Protein AF-A0A2H6N7Y3-F1 (afdb_monomer)

Radius of gyration: 21.24 Å; Cα contacts (8 Å, |Δi|>4): 109; chains: 1; bounding box: 48×38×57 Å

Mean predicted aligned error: 13.76 Å

Organism: NCBI:txid3147026

Structure (mmCIF, N/CA/C/O backbone):
data_AF-A0A2H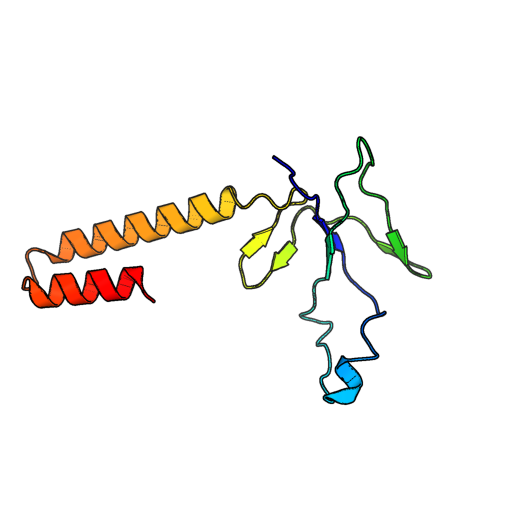6N7Y3-F1
#
_entry.id   AF-A0A2H6N7Y3-F1
#
loop_
_atom_site.group_PDB
_atom_site.id
_atom_site.type_symbol
_atom_site.label_atom_id
_atom_site.label_alt_id
_atom_site.label_comp_id
_atom_site.label_asym_id
_atom_site.label_entity_id
_atom_site.label_seq_id
_atom_site.pdbx_PDB_ins_code
_atom_site.Cartn_x
_atom_site.Cartn_y
_atom_site.Cartn_z
_atom_site.occupancy
_atom_site.B_iso_or_equiv
_atom_site.auth_seq_id
_atom_site.auth_comp_id
_atom_site.auth_asym_id
_atom_site.auth_atom_id
_atom_site.pdbx_PDB_model_num
ATOM 1 N N . MET A 1 1 ? 23.112 7.625 0.504 1.00 33.38 1 MET A N 1
ATOM 2 C CA . MET A 1 1 ? 21.807 7.082 0.074 1.00 33.38 1 MET A CA 1
ATOM 3 C C . MET A 1 1 ? 22.002 6.515 -1.317 1.00 33.38 1 MET A C 1
ATOM 5 O O . MET A 1 1 ? 22.469 7.253 -2.170 1.00 33.38 1 MET A O 1
ATOM 9 N N . LEU A 1 2 ? 21.759 5.219 -1.516 1.00 35.00 2 LEU A N 1
ATOM 10 C CA . LEU A 1 2 ? 21.987 4.530 -2.790 1.00 35.00 2 LEU A CA 1
ATOM 11 C C . LEU A 1 2 ? 20.628 4.108 -3.351 1.00 35.00 2 LEU A C 1
ATOM 13 O O . LEU A 1 2 ? 20.063 3.115 -2.901 1.00 35.00 2 LEU A O 1
ATOM 17 N N . GLY A 1 3 ? 20.087 4.894 -4.282 1.00 37.09 3 GLY A N 1
ATOM 18 C CA . GLY A 1 3 ? 18.910 4.501 -5.056 1.00 37.09 3 GLY A CA 1
ATOM 19 C C . GLY A 1 3 ? 19.334 3.546 -6.168 1.00 37.09 3 GLY A C 1
ATOM 20 O O . GLY A 1 3 ? 20.164 3.912 -6.998 1.00 37.09 3 GLY A O 1
ATOM 21 N N . GLY A 1 4 ? 18.809 2.322 -6.166 1.00 42.50 4 GLY A N 1
ATOM 22 C CA . GLY A 1 4 ? 18.980 1.389 -7.279 1.00 42.50 4 GLY A CA 1
ATOM 23 C C . GLY A 1 4 ? 17.969 1.699 -8.379 1.00 42.50 4 GLY A C 1
ATOM 24 O O . GLY A 1 4 ? 16.792 1.865 -8.081 1.00 42.50 4 GLY A O 1
ATOM 25 N N . GLN A 1 5 ? 18.415 1.766 -9.633 1.00 42.47 5 GLN A N 1
ATOM 26 C CA . GLN A 1 5 ? 17.514 1.936 -10.776 1.00 42.47 5 GLN A CA 1
ATOM 27 C C . GLN A 1 5 ? 17.046 0.560 -11.271 1.00 42.47 5 GLN A C 1
ATOM 29 O O . GLN A 1 5 ? 17.841 -0.375 -11.401 1.00 42.47 5 GLN A O 1
ATOM 34 N N . GLY A 1 6 ? 15.746 0.423 -11.521 1.00 42.28 6 GLY A N 1
ATOM 35 C CA . GLY A 1 6 ? 15.114 -0.822 -11.943 1.00 42.28 6 GLY A CA 1
ATOM 36 C C . GLY A 1 6 ? 14.301 -0.616 -13.208 1.00 42.28 6 GLY A C 1
ATOM 37 O O . GLY A 1 6 ? 13.286 0.065 -13.179 1.00 42.28 6 GLY A O 1
ATOM 38 N N . VAL A 1 7 ? 14.727 -1.228 -14.309 1.00 49.12 7 VAL A N 1
ATOM 39 C CA . VAL A 1 7 ? 14.063 -1.115 -15.611 1.00 49.12 7 VAL A CA 1
ATOM 40 C C . VAL A 1 7 ? 13.032 -2.244 -15.761 1.00 49.12 7 VAL A C 1
ATOM 42 O O . VAL A 1 7 ? 13.410 -3.417 -15.668 1.00 49.12 7 VAL A O 1
ATOM 45 N N . PRO A 1 8 ? 11.742 -1.954 -15.997 1.00 40.66 8 PRO A N 1
ATOM 46 C CA . PRO A 1 8 ? 10.743 -2.963 -16.326 1.00 40.66 8 PRO A CA 1
ATOM 47 C C . PRO A 1 8 ? 10.753 -3.296 -17.823 1.00 40.66 8 PRO A C 1
ATOM 49 O O . PRO A 1 8 ? 10.672 -2.396 -18.658 1.00 40.66 8 PRO A O 1
ATOM 52 N N . CYS A 1 9 ? 10.784 -4.590 -18.153 1.00 44.59 9 CYS A N 1
ATOM 53 C CA . CYS A 1 9 ? 10.751 -5.119 -19.524 1.00 44.59 9 CYS A CA 1
ATOM 54 C C . CYS A 1 9 ? 9.855 -6.378 -19.599 1.00 44.59 9 CYS A C 1
ATOM 56 O O . CYS A 1 9 ? 9.568 -7.006 -18.578 1.00 44.59 9 CYS A O 1
ATOM 58 N N . GLN A 1 10 ? 9.438 -6.809 -20.797 1.00 37.44 10 GLN A N 1
ATOM 59 C CA . GLN A 1 10 ? 8.669 -8.055 -20.978 1.00 37.44 10 GLN A CA 1
ATOM 60 C C . GLN A 1 10 ? 9.368 -9.073 -21.898 1.00 37.44 10 GLN A C 1
ATOM 62 O O . GLN A 1 10 ? 9.723 -8.734 -23.018 1.00 37.44 10 GLN A O 1
ATOM 67 N N . ALA A 1 11 ? 9.443 -10.332 -21.423 1.00 46.81 11 ALA A N 1
ATOM 68 C CA . ALA A 1 11 ? 9.900 -11.563 -22.102 1.00 46.81 11 ALA A CA 1
ATOM 69 C C . ALA A 1 11 ? 11.389 -11.616 -22.539 1.00 46.81 11 ALA A C 1
ATOM 71 O O . ALA A 1 11 ? 11.925 -10.627 -23.005 1.00 46.81 11 ALA A O 1
ATOM 72 N N . SER A 1 12 ? 12.135 -12.735 -22.528 1.00 50.94 12 SER A N 1
ATOM 73 C CA . SER A 1 12 ? 12.113 -14.067 -21.861 1.00 50.94 12 SER A CA 1
ATOM 74 C C . SER A 1 12 ? 13.402 -14.821 -22.329 1.00 50.94 12 SER A C 1
ATOM 76 O O . SER A 1 12 ? 13.845 -14.488 -23.426 1.00 50.94 12 SER A O 1
ATOM 78 N N . PRO A 1 13 ? 14.005 -15.856 -21.667 1.00 48.69 13 PRO A N 1
ATOM 79 C CA . PRO A 1 13 ? 13.360 -16.795 -20.743 1.00 48.69 13 PRO A CA 1
ATOM 80 C C . PRO A 1 13 ? 14.255 -17.468 -19.649 1.00 48.69 13 PRO A C 1
ATOM 82 O O . PRO A 1 13 ? 13.933 -18.583 -19.241 1.00 48.69 13 PRO A O 1
ATOM 85 N N . CYS A 1 14 ? 15.391 -16.901 -19.209 1.00 44.84 14 CYS A N 1
ATOM 86 C CA . CYS A 1 14 ? 16.490 -17.613 -18.496 1.00 44.84 14 CYS A CA 1
ATOM 87 C C . CYS A 1 14 ? 16.184 -18.254 -17.112 1.00 44.84 14 CYS A C 1
ATOM 89 O O . CYS A 1 14 ? 17.093 -18.754 -16.459 1.00 44.84 14 CYS A O 1
ATOM 91 N N . LEU A 1 15 ? 14.929 -18.284 -16.652 1.00 47.62 15 LEU A N 1
ATOM 92 C CA . LEU A 1 15 ? 14.513 -18.783 -15.328 1.00 47.62 15 LEU A CA 1
ATOM 93 C C . LEU A 1 15 ? 13.989 -20.239 -15.323 1.00 47.62 15 LEU A C 1
ATOM 95 O O . LEU A 1 15 ? 13.124 -20.610 -14.520 1.00 47.62 15 LEU A O 1
ATOM 99 N N . ARG A 1 16 ? 14.470 -21.082 -16.244 1.00 50.62 16 ARG A N 1
ATOM 100 C CA . ARG A 1 16 ? 13.929 -22.444 -16.425 1.00 50.62 16 ARG A CA 1
ATOM 101 C C . ARG A 1 16 ? 14.390 -23.436 -15.349 1.00 50.62 16 ARG A C 1
ATOM 103 O O . ARG A 1 16 ? 13.607 -24.300 -14.966 1.00 50.62 16 ARG A O 1
ATOM 110 N N . ASP A 1 17 ? 15.605 -23.300 -14.825 1.00 51.78 17 ASP A N 1
ATOM 111 C CA . ASP A 1 17 ? 16.249 -24.409 -14.102 1.00 51.78 17 ASP A CA 1
ATOM 112 C C . ASP A 1 17 ? 15.645 -24.712 -12.722 1.00 51.78 17 ASP A C 1
ATOM 114 O O . ASP A 1 17 ? 15.508 -25.878 -12.361 1.00 51.78 17 ASP A O 1
ATOM 118 N N . THR A 1 18 ? 15.205 -23.708 -11.956 1.00 52.94 18 THR A N 1
ATOM 119 C CA . THR A 1 18 ? 14.605 -23.930 -10.622 1.00 52.94 18 THR A CA 1
ATOM 120 C C . THR A 1 18 ? 13.094 -24.175 -10.666 1.00 52.94 18 THR A C 1
ATOM 122 O O . THR A 1 18 ? 12.557 -24.910 -9.837 1.00 52.94 18 THR A O 1
ATOM 125 N N . SER A 1 19 ? 12.391 -23.599 -11.646 1.00 58.12 19 SER A N 1
ATOM 126 C CA . SER A 1 19 ? 10.937 -23.748 -11.802 1.00 58.12 19 SER A CA 1
ATOM 127 C C . SER A 1 19 ? 10.540 -25.159 -12.256 1.00 58.12 19 SER A C 1
ATOM 129 O O . SER A 1 19 ? 9.542 -25.706 -11.775 1.00 58.12 19 SER A O 1
ATOM 131 N N . LEU A 1 20 ? 11.368 -25.792 -13.098 1.00 55.62 20 LEU A N 1
ATOM 132 C CA . LEU A 1 20 ? 11.175 -27.169 -13.563 1.00 55.62 20 LEU A CA 1
ATOM 133 C C . LEU A 1 20 ? 11.267 -28.210 -12.436 1.00 55.62 20 LEU A C 1
ATOM 135 O O . LEU A 1 20 ? 10.466 -29.146 -12.426 1.00 55.62 20 LEU A O 1
ATOM 139 N N . VAL A 1 21 ? 12.170 -28.029 -11.462 1.00 59.16 21 VAL A N 1
ATOM 140 C CA . VAL A 1 21 ? 12.334 -28.949 -10.313 1.00 59.16 21 VAL A CA 1
ATOM 141 C C . VAL A 1 21 ? 11.044 -29.049 -9.491 1.00 59.16 21 VAL A C 1
ATOM 143 O O . VAL A 1 21 ? 10.632 -30.142 -9.112 1.00 59.16 21 VAL A O 1
ATOM 146 N N . ASN A 1 22 ? 10.350 -27.924 -9.304 1.00 71.31 22 ASN A N 1
ATOM 147 C CA . ASN A 1 22 ? 9.082 -27.852 -8.571 1.00 71.31 22 ASN A CA 1
ATOM 148 C C . ASN A 1 22 ? 7.837 -28.054 -9.463 1.00 71.31 22 ASN A C 1
ATOM 150 O O . ASN A 1 22 ? 6.714 -27.880 -8.996 1.00 71.31 22 ASN A O 1
ATOM 154 N N . ARG A 1 23 ? 8.016 -28.392 -10.752 1.00 70.50 23 ARG A N 1
ATOM 155 C CA . ARG A 1 23 ? 6.959 -28.477 -11.786 1.00 70.50 23 ARG A CA 1
ATOM 156 C C . ARG A 1 23 ? 6.062 -27.231 -11.896 1.00 70.50 23 ARG A C 1
ATOM 158 O O . ARG A 1 23 ? 4.930 -27.318 -12.375 1.00 70.50 23 ARG A O 1
ATOM 165 N N . LEU A 1 24 ? 6.562 -26.063 -11.495 1.00 68.06 24 LEU A N 1
ATOM 166 C CA . LEU A 1 24 ? 5.827 -24.805 -11.588 1.00 68.06 24 LEU A CA 1
ATOM 167 C C . LEU A 1 24 ? 5.973 -24.220 -12.995 1.00 68.06 24 LEU A C 1
ATOM 169 O O . LEU A 1 24 ? 7.076 -24.097 -13.525 1.00 68.06 24 LEU A O 1
ATOM 173 N N . ARG A 1 25 ? 4.851 -23.824 -13.602 1.00 68.81 25 ARG A N 1
ATOM 174 C CA . ARG A 1 25 ? 4.838 -23.085 -14.870 1.00 68.81 25 ARG A CA 1
ATOM 175 C C . ARG A 1 25 ? 4.663 -21.599 -14.591 1.00 68.81 25 ARG A C 1
ATOM 177 O O . ARG A 1 25 ? 3.684 -21.209 -13.961 1.00 68.81 25 ARG A O 1
ATOM 184 N N . LEU A 1 26 ? 5.566 -20.778 -15.123 1.00 65.94 26 LEU A N 1
ATOM 185 C CA . LEU A 1 26 ? 5.330 -19.341 -15.242 1.00 65.94 26 LEU A CA 1
ATOM 186 C C . LEU A 1 26 ? 4.116 -19.110 -16.154 1.00 65.94 26 LEU A C 1
ATOM 188 O O . LEU A 1 26 ? 3.980 -19.764 -17.191 1.00 65.94 26 LEU A O 1
ATOM 192 N N . ASN A 1 27 ? 3.239 -18.191 -15.758 1.00 75.56 27 ASN A N 1
ATOM 193 C CA . ASN A 1 27 ? 2.131 -17.724 -16.583 1.00 75.56 27 ASN A CA 1
ATOM 194 C C . ASN A 1 27 ? 2.633 -16.480 -17.351 1.00 75.56 27 ASN A C 1
ATOM 196 O O . ASN A 1 27 ? 2.830 -15.441 -16.718 1.00 75.56 27 ASN A O 1
ATOM 200 N N . PRO A 1 28 ? 2.925 -16.571 -18.664 1.00 65.38 28 PRO A N 1
ATOM 201 C CA . PRO A 1 28 ? 3.532 -15.464 -19.408 1.00 65.38 28 PRO A CA 1
ATOM 202 C C . PRO A 1 28 ? 2.597 -14.250 -19.495 1.00 65.38 28 PRO A C 1
ATOM 204 O O . PRO A 1 28 ? 3.059 -13.122 -19.393 1.00 65.38 28 PRO A O 1
ATOM 207 N N . ASP A 1 29 ? 1.290 -14.494 -19.570 1.00 66.94 29 ASP A N 1
ATOM 208 C CA . ASP A 1 29 ? 0.197 -13.519 -19.541 1.00 66.94 29 ASP A CA 1
ATOM 209 C C . ASP A 1 29 ? 0.070 -12.727 -18.214 1.00 66.94 29 ASP A C 1
ATOM 211 O O . ASP A 1 29 ? -0.690 -11.761 -18.146 1.00 66.94 29 ASP A O 1
ATOM 215 N N . LYS A 1 30 ? 0.828 -13.087 -17.165 1.00 64.31 30 LYS A N 1
ATOM 216 C CA . LYS A 1 30 ? 0.853 -12.423 -15.844 1.00 64.31 30 LYS A CA 1
ATOM 217 C C . LYS A 1 30 ? 2.264 -12.167 -15.296 1.00 64.31 30 LYS A C 1
ATOM 219 O O . LYS A 1 30 ? 2.384 -11.708 -14.162 1.00 64.31 30 LYS A O 1
ATOM 224 N N . THR A 1 31 ? 3.325 -12.493 -16.040 1.00 62.81 31 THR A N 1
ATOM 225 C CA . THR A 1 31 ? 4.716 -12.380 -15.559 1.00 62.81 31 THR A CA 1
ATOM 226 C C . THR A 1 31 ? 5.416 -11.181 -16.196 1.00 62.81 31 THR A C 1
ATOM 228 O O . THR A 1 31 ? 5.986 -11.286 -17.282 1.00 62.81 31 THR A O 1
ATOM 231 N N . GLU A 1 32 ? 5.403 -10.049 -15.494 1.00 65.81 32 GLU A N 1
ATOM 232 C CA . GLU A 1 32 ? 6.260 -8.894 -15.790 1.00 65.81 32 GLU A CA 1
ATOM 233 C C . GLU A 1 32 ? 7.671 -9.119 -15.221 1.00 65.81 32 GLU A C 1
ATOM 235 O O . GLU A 1 32 ? 7.824 -9.750 -14.172 1.00 65.81 32 GLU A O 1
ATOM 240 N N . TRP A 1 33 ? 8.708 -8.604 -15.892 1.00 64.88 33 TRP A N 1
ATOM 241 C CA . TRP A 1 33 ? 10.096 -8.728 -15.439 1.00 64.88 33 TRP A CA 1
ATOM 242 C C . TRP A 1 33 ? 10.645 -7.366 -15.016 1.00 64.88 33 TRP A C 1
ATOM 244 O O . TRP A 1 33 ? 10.567 -6.391 -15.761 1.00 64.88 33 TRP A O 1
ATOM 254 N N . LEU A 1 34 ? 11.238 -7.314 -13.823 1.00 70.62 34 LEU A N 1
ATOM 255 C CA . LEU A 1 34 ? 11.921 -6.135 -13.299 1.00 70.62 34 LEU A CA 1
ATOM 256 C C . LEU A 1 34 ? 13.431 -6.387 -13.285 1.00 70.62 34 LEU A C 1
ATOM 258 O O . LEU A 1 34 ? 13.915 -7.232 -12.530 1.00 70.62 34 LEU A O 1
ATOM 262 N N . TRP A 1 35 ? 14.175 -5.648 -14.104 1.00 66.19 35 TRP A N 1
ATOM 263 C CA . TRP A 1 35 ? 15.630 -5.733 -14.181 1.00 66.19 35 TRP A CA 1
ATOM 264 C C . TRP A 1 35 ? 16.272 -4.653 -13.311 1.00 66.19 35 TRP A C 1
ATOM 266 O O . TRP A 1 35 ? 16.312 -3.480 -13.672 1.00 66.19 35 TRP A O 1
ATOM 276 N N . MET A 1 36 ? 16.790 -5.046 -12.149 1.00 65.44 36 MET A N 1
ATOM 277 C CA . MET A 1 36 ? 17.507 -4.131 -11.259 1.00 65.44 36 MET A CA 1
ATOM 278 C C . MET A 1 36 ? 18.973 -4.039 -11.684 1.00 65.44 36 MET A C 1
ATOM 280 O O . MET A 1 36 ? 19.701 -5.032 -11.639 1.00 65.44 36 MET A O 1
ATOM 284 N N . LEU A 1 37 ? 19.401 -2.848 -12.097 1.00 63.44 37 LEU A N 1
ATOM 285 C CA . LEU A 1 37 ? 20.787 -2.555 -12.448 1.00 63.44 37 LEU A CA 1
ATOM 286 C C . LEU A 1 37 ? 21.447 -1.822 -11.269 1.00 63.44 37 LEU A C 1
ATOM 288 O O . LEU A 1 37 ? 20.818 -0.957 -10.653 1.00 63.44 37 LEU A O 1
ATOM 292 N N . PRO A 1 38 ? 22.713 -2.129 -10.922 1.00 56.84 38 PRO A N 1
ATOM 293 C CA . PRO A 1 38 ? 23.435 -1.305 -9.961 1.00 56.84 38 PRO A CA 1
ATOM 294 C C . PRO A 1 38 ? 23.507 0.130 -10.507 1.00 56.84 38 PRO A C 1
ATOM 296 O O . PRO A 1 38 ? 23.704 0.289 -11.717 1.00 56.84 38 PRO A O 1
ATOM 299 N N . PRO A 1 39 ? 23.360 1.168 -9.662 1.00 54.88 39 PRO A N 1
ATOM 300 C CA . PRO A 1 39 ? 23.446 2.548 -10.116 1.00 54.88 39 PRO A CA 1
ATOM 301 C C . PRO A 1 39 ? 24.838 2.793 -10.705 1.00 54.88 39 PRO A C 1
ATOM 303 O O . PRO A 1 39 ? 25.830 2.872 -9.984 1.00 54.88 39 PRO A O 1
ATOM 306 N N . LYS A 1 40 ? 24.897 2.856 -12.036 1.00 54.09 40 LYS A N 1
ATOM 307 C CA . LYS A 1 40 ? 26.057 3.299 -12.802 1.00 54.09 40 LYS A CA 1
ATOM 308 C C . LYS A 1 40 ? 25.792 4.721 -13.257 1.00 54.09 40 LYS A C 1
ATOM 310 O O . LYS A 1 40 ? 24.725 5.003 -13.801 1.00 54.09 40 LYS A O 1
ATOM 315 N N . ASP A 1 41 ? 26.768 5.589 -13.039 1.00 47.72 41 ASP A N 1
ATOM 316 C CA . ASP A 1 41 ? 26.678 6.995 -13.403 1.00 47.72 41 ASP A CA 1
ATOM 317 C C . ASP A 1 41 ? 26.433 7.147 -14.914 1.00 47.72 41 ASP A C 1
ATOM 319 O O . ASP A 1 41 ? 27.237 6.705 -15.734 1.00 47.72 41 ASP A O 1
ATOM 323 N N . GLY A 1 42 ? 25.306 7.764 -15.280 1.00 52.97 42 GLY A N 1
ATOM 324 C CA . GLY A 1 42 ? 25.042 8.229 -16.646 1.00 52.97 42 GLY A CA 1
ATOM 325 C C . GLY A 1 42 ? 24.742 7.170 -17.715 1.00 52.97 42 GLY A C 1
ATOM 326 O O . GLY A 1 42 ? 24.907 7.475 -18.893 1.00 52.97 42 GLY A O 1
ATOM 327 N N . ILE A 1 43 ? 24.306 5.954 -17.364 1.00 50.78 43 ILE A N 1
ATOM 328 C CA . ILE A 1 43 ? 23.803 5.005 -18.375 1.00 50.78 43 ILE A CA 1
ATOM 329 C C . ILE A 1 43 ? 22.328 5.300 -18.678 1.00 50.78 43 ILE A C 1
ATOM 331 O O . ILE A 1 43 ? 21.455 4.967 -17.877 1.00 50.78 43 ILE A O 1
ATOM 335 N N . ASP A 1 44 ? 22.068 5.883 -19.854 1.00 55.81 44 ASP A N 1
ATOM 336 C CA . ASP A 1 44 ? 20.741 5.887 -20.487 1.00 55.81 44 ASP A CA 1
ATOM 337 C C . ASP A 1 44 ? 20.194 4.458 -20.555 1.00 55.81 44 ASP A C 1
ATOM 339 O O . ASP A 1 44 ? 20.934 3.533 -20.899 1.00 55.81 44 ASP A O 1
ATOM 343 N N . CYS A 1 45 ? 18.905 4.278 -20.243 1.00 54.25 45 CYS A N 1
ATOM 344 C CA . CYS A 1 45 ? 18.254 2.967 -20.182 1.00 54.25 45 CYS A CA 1
ATOM 345 C C . CYS A 1 45 ? 18.501 2.181 -21.484 1.00 54.25 45 CYS A C 1
ATOM 347 O O . CYS A 1 45 ? 17.919 2.526 -22.517 1.00 54.25 45 CYS A O 1
ATOM 349 N N . PRO A 1 46 ? 19.357 1.140 -21.479 1.00 58.94 46 PRO A N 1
ATOM 350 C CA . PRO A 1 46 ? 19.779 0.515 -22.719 1.00 58.94 46 PRO A CA 1
ATOM 351 C C . PRO A 1 46 ? 18.613 -0.275 -23.306 1.00 58.94 46 PRO A C 1
ATOM 353 O O . PRO A 1 46 ? 18.017 -1.109 -22.621 1.00 58.94 46 PRO A O 1
ATOM 356 N N . VAL A 1 47 ? 18.318 -0.049 -24.588 1.00 58.03 47 VAL A N 1
ATOM 357 C CA . VAL A 1 47 ? 17.401 -0.908 -25.346 1.00 58.03 47 VAL A CA 1
ATOM 358 C C . VAL A 1 47 ? 17.993 -2.315 -25.353 1.00 58.03 47 VAL A C 1
ATOM 360 O O . VAL A 1 47 ? 19.051 -2.561 -25.935 1.00 58.03 47 VAL A O 1
ATOM 363 N N . LEU A 1 48 ? 17.333 -3.233 -24.653 1.00 61.47 48 LEU A N 1
ATOM 364 C CA . LEU A 1 48 ? 17.823 -4.590 -24.450 1.00 61.47 48 LEU A CA 1
ATOM 365 C C . LEU A 1 48 ? 17.432 -5.441 -25.659 1.00 61.47 48 LEU A C 1
ATOM 367 O O . LEU A 1 48 ? 16.296 -5.897 -25.766 1.00 61.47 48 LEU A O 1
ATOM 371 N N . ALA A 1 49 ? 18.375 -5.663 -26.572 1.00 55.94 49 ALA A N 1
ATOM 372 C CA . ALA A 1 49 ? 18.211 -6.643 -27.640 1.00 55.94 49 ALA A CA 1
ATOM 373 C C . ALA A 1 49 ? 18.211 -8.060 -27.040 1.00 55.94 49 ALA A C 1
ATOM 375 O O . ALA A 1 49 ? 19.224 -8.518 -26.504 1.00 55.94 49 ALA A O 1
ATOM 376 N N . LEU A 1 50 ? 17.075 -8.755 -27.117 1.00 56.78 50 LEU A N 1
ATOM 377 C CA . LEU A 1 50 ? 16.907 -10.114 -26.616 1.00 56.78 50 LEU A CA 1
ATOM 378 C C . LEU A 1 50 ? 16.480 -11.040 -27.763 1.00 56.78 50 LEU A C 1
ATOM 380 O O . LEU A 1 50 ? 15.303 -11.159 -28.104 1.00 56.78 50 LEU A O 1
ATOM 384 N N . GLY A 1 51 ? 17.468 -11.692 -28.379 1.00 63.66 51 GLY A N 1
ATOM 385 C CA . GLY A 1 51 ? 17.269 -12.445 -29.619 1.00 63.66 51 GLY A CA 1
ATOM 386 C C . GLY A 1 51 ? 16.992 -11.504 -30.795 1.00 63.66 51 GLY A C 1
ATOM 387 O O . GLY A 1 51 ? 17.730 -10.549 -31.004 1.00 63.66 51 GLY A O 1
ATOM 388 N N . GLU A 1 52 ? 15.917 -11.768 -31.537 1.00 53.78 52 GLU A N 1
ATOM 389 C CA . GLU A 1 52 ? 15.470 -10.972 -32.698 1.00 53.78 52 GLU A CA 1
ATOM 390 C C . GLU A 1 52 ? 14.666 -9.706 -32.306 1.00 53.78 52 GLU A C 1
ATOM 392 O O . GLU A 1 52 ? 14.225 -8.958 -33.177 1.00 53.78 52 GLU A O 1
ATOM 397 N N . GLY A 1 53 ? 14.411 -9.472 -31.010 1.00 53.97 53 GLY A N 1
ATOM 398 C CA . GLY A 1 53 ? 13.531 -8.402 -30.525 1.00 53.97 53 GLY A CA 1
ATOM 399 C C . GLY A 1 53 ? 14.239 -7.356 -29.663 1.00 53.97 53 GLY A C 1
ATOM 400 O O . GLY A 1 53 ? 14.988 -7.696 -28.750 1.00 53.97 53 GLY A O 1
ATOM 401 N N . ASN A 1 54 ? 13.942 -6.077 -29.903 1.00 60.59 54 ASN A N 1
ATOM 402 C CA . ASN A 1 54 ? 14.362 -4.971 -29.042 1.00 60.59 54 ASN A CA 1
ATOM 403 C C . ASN A 1 54 ? 13.342 -4.754 -27.917 1.00 60.59 54 ASN A C 1
ATOM 405 O O . ASN A 1 54 ? 12.186 -4.425 -28.186 1.00 60.59 54 ASN A O 1
ATOM 409 N N . LEU A 1 55 ? 13.777 -4.884 -26.664 1.00 65.44 55 LEU A N 1
ATOM 410 C CA . LEU A 1 55 ? 12.977 -4.535 -25.495 1.00 65.44 55 LEU A CA 1
ATOM 411 C C . LEU A 1 55 ? 13.165 -3.054 -25.165 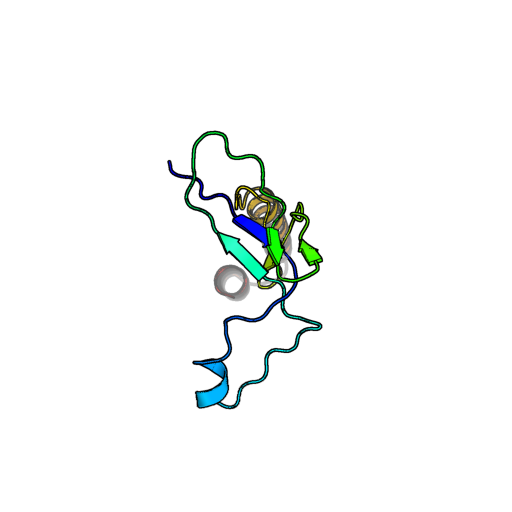1.00 65.44 55 LEU A C 1
ATOM 413 O O . LEU A 1 55 ? 14.273 -2.607 -24.856 1.00 65.44 55 LEU A O 1
ATOM 417 N N . LEU A 1 56 ? 12.067 -2.305 -25.223 1.00 67.12 56 LEU A N 1
ATOM 418 C CA . LEU A 1 56 ? 12.015 -0.926 -24.753 1.00 67.12 56 LEU A CA 1
ATOM 419 C C . LEU A 1 56 ? 11.831 -0.903 -23.226 1.00 67.12 56 LEU A C 1
ATOM 421 O O . LEU A 1 56 ? 11.080 -1.734 -22.704 1.00 67.12 56 LEU A O 1
ATOM 425 N N . PRO A 1 57 ? 12.476 0.037 -22.511 1.00 68.25 57 PRO A N 1
ATOM 426 C CA . PRO A 1 57 ? 12.200 0.261 -21.099 1.00 68.25 57 PRO A CA 1
ATOM 427 C C . PRO A 1 57 ? 10.750 0.730 -20.913 1.00 68.25 57 PRO A C 1
ATOM 429 O O . PRO A 1 57 ? 10.251 1.550 -21.683 1.0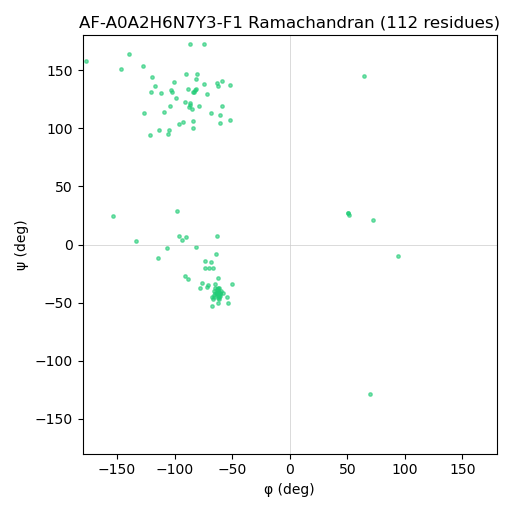0 68.25 57 PRO A O 1
ATOM 432 N N . SER A 1 58 ? 10.075 0.218 -19.886 1.00 72.25 58 SER A N 1
ATOM 433 C CA . SER A 1 58 ? 8.792 0.755 -19.425 1.00 72.25 58 SER A CA 1
ATOM 434 C C . SER A 1 58 ? 9.010 1.835 -18.364 1.00 72.25 58 SER A C 1
ATOM 436 O O . SER A 1 58 ? 9.898 1.725 -17.522 1.00 72.25 58 SER A O 1
ATOM 438 N N . GLU A 1 59 ? 8.141 2.843 -18.338 1.00 74.12 59 GLU A N 1
ATOM 439 C CA . GLU A 1 59 ? 8.136 3.859 -17.279 1.00 74.12 59 GLU A CA 1
ATOM 440 C C . GLU A 1 59 ? 7.670 3.300 -15.923 1.00 74.12 59 GLU A C 1
ATOM 442 O O . GLU A 1 59 ? 7.921 3.915 -14.892 1.00 74.12 59 GLU A O 1
ATOM 447 N N . GLN A 1 60 ? 6.960 2.161 -15.891 1.00 74.88 60 GLN A N 1
ATOM 448 C CA . GLN A 1 60 ? 6.454 1.555 -14.649 1.00 74.88 60 GLN A CA 1
ATOM 449 C C . GLN A 1 60 ? 6.415 0.016 -14.696 1.00 74.88 60 GLN A C 1
ATOM 451 O O . GLN A 1 60 ? 6.218 -0.580 -15.758 1.00 74.88 60 GLN A O 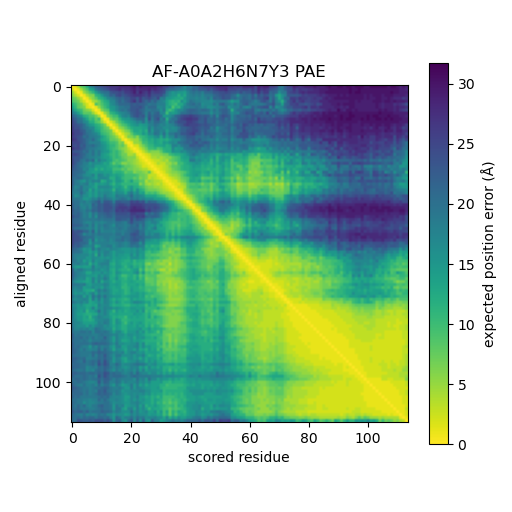1
ATOM 456 N N . ALA A 1 61 ? 6.553 -0.622 -13.529 1.00 79.31 61 ALA A N 1
ATOM 457 C CA . ALA A 1 61 ? 6.338 -2.060 -13.298 1.00 79.31 61 ALA A CA 1
ATOM 458 C C . ALA A 1 61 ? 5.234 -2.280 -12.258 1.00 79.31 61 ALA A C 1
ATOM 460 O O . ALA A 1 61 ? 5.202 -1.545 -11.267 1.00 79.31 61 ALA A O 1
ATOM 461 N N . ARG A 1 62 ? 4.398 -3.322 -12.377 1.00 78.25 62 ARG A N 1
ATOM 462 C CA . ARG A 1 62 ? 3.431 -3.664 -11.322 1.00 78.25 62 ARG A CA 1
ATOM 463 C C . ARG A 1 62 ? 3.860 -4.898 -10.527 1.00 78.25 62 ARG A C 1
ATOM 465 O O . ARG A 1 62 ? 3.565 -6.031 -10.894 1.00 78.25 62 ARG A O 1
ATOM 472 N N . ASN A 1 63 ? 4.463 -4.686 -9.359 1.00 78.00 63 ASN A N 1
ATOM 473 C CA . ASN A 1 63 ? 4.880 -5.766 -8.461 1.00 78.00 63 ASN A CA 1
ATOM 474 C C . ASN A 1 63 ? 3.929 -5.892 -7.257 1.00 78.00 63 ASN A C 1
ATOM 476 O O . ASN A 1 63 ? 3.764 -4.943 -6.497 1.00 78.00 63 ASN A O 1
ATOM 480 N N . LEU A 1 64 ? 3.272 -7.047 -7.087 1.00 79.00 64 LEU A N 1
ATOM 481 C CA . LEU 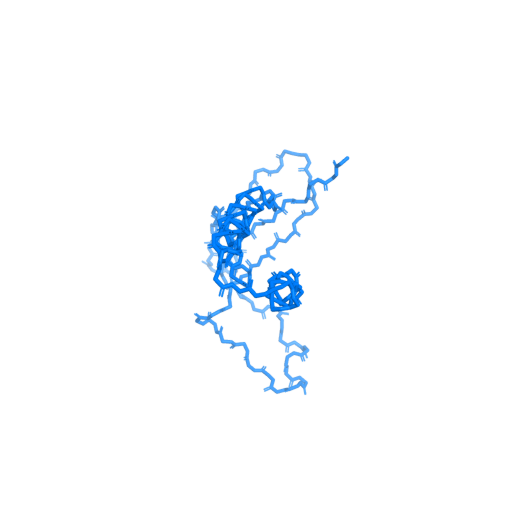A 1 64 ? 2.320 -7.331 -5.991 1.00 79.00 64 LEU A CA 1
ATOM 482 C C . LEU A 1 64 ? 1.219 -6.261 -5.785 1.00 79.00 64 LEU A C 1
ATOM 484 O O . LEU A 1 64 ? 0.675 -6.100 -4.697 1.00 79.00 64 LEU A O 1
ATOM 488 N N . GLY A 1 65 ? 0.863 -5.530 -6.847 1.00 75.50 65 GLY A N 1
ATOM 489 C CA . GLY A 1 65 ? -0.117 -4.439 -6.810 1.00 75.50 65 GLY A CA 1
ATOM 490 C C . GLY A 1 65 ? 0.472 -3.038 -6.606 1.00 75.50 65 GLY A C 1
ATOM 491 O O . GLY A 1 65 ? -0.251 -2.065 -6.819 1.00 75.50 65 GLY A O 1
ATOM 492 N N . VAL A 1 66 ? 1.760 -2.931 -6.279 1.00 80.31 66 VAL A N 1
ATOM 493 C CA . VAL A 1 66 ? 2.540 -1.686 -6.225 1.00 80.31 66 VAL A CA 1
ATOM 494 C C . VAL A 1 66 ? 2.989 -1.305 -7.635 1.00 80.31 66 VAL A C 1
ATOM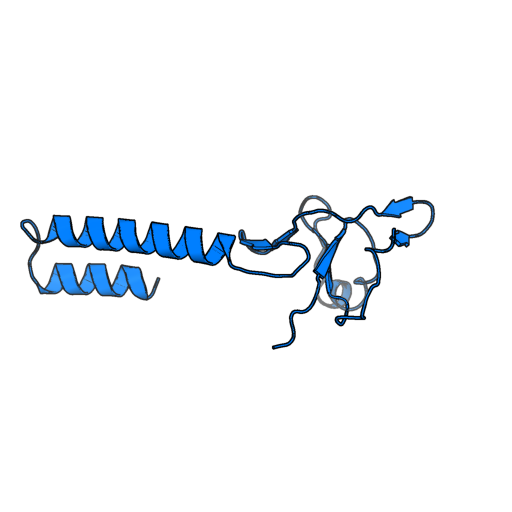 496 O O . VAL A 1 66 ? 3.497 -2.157 -8.360 1.00 80.31 66 VAL A O 1
ATOM 499 N N . LEU A 1 67 ? 2.831 -0.035 -8.017 1.00 82.06 67 LEU A N 1
ATOM 500 C CA . LEU A 1 67 ? 3.500 0.525 -9.194 1.00 82.06 67 LEU A CA 1
ATOM 501 C C . LEU A 1 67 ? 4.884 1.031 -8.775 1.00 82.06 67 LEU A C 1
ATOM 503 O O . LEU A 1 67 ? 4.984 1.863 -7.873 1.00 82.06 67 LEU A O 1
ATOM 507 N N . LEU A 1 68 ? 5.922 0.494 -9.409 1.00 81.44 68 LEU A N 1
ATOM 508 C CA . LEU A 1 68 ? 7.321 0.870 -9.231 1.00 81.44 68 LEU A CA 1
ATOM 509 C C . LEU A 1 68 ? 7.754 1.732 -10.417 1.00 81.44 68 LEU A C 1
ATOM 511 O O . LEU A 1 68 ? 7.487 1.356 -11.558 1.00 81.44 68 LEU A O 1
ATOM 515 N N . ASP A 1 69 ? 8.415 2.855 -10.145 1.00 80.38 69 ASP A N 1
ATOM 516 C CA . ASP A 1 69 ? 9.039 3.703 -11.167 1.00 80.38 69 ASP A CA 1
ATOM 517 C C . ASP A 1 69 ? 10.476 3.233 -11.500 1.00 80.38 69 ASP A C 1
ATOM 519 O O . ASP A 1 69 ? 11.006 2.350 -10.810 1.00 80.38 69 ASP A O 1
ATOM 523 N N . PRO A 1 70 ? 11.149 3.797 -12.526 1.00 74.50 70 PRO A N 1
ATOM 524 C CA . PRO A 1 70 ? 12.466 3.326 -12.957 1.00 74.50 70 PRO A CA 1
ATOM 525 C C . PRO A 1 70 ? 13.578 3.610 -11.934 1.00 74.50 70 PRO A C 1
ATOM 527 O O . PRO A 1 70 ? 14.662 3.030 -11.999 1.00 74.50 70 PRO A O 1
ATOM 530 N N . GLN A 1 71 ? 13.315 4.490 -10.963 1.00 75.31 71 GLN A N 1
ATOM 531 C CA . GLN A 1 71 ? 14.209 4.819 -9.850 1.00 75.31 71 GLN A CA 1
ATOM 532 C C . GLN A 1 71 ? 13.916 3.967 -8.601 1.00 75.31 71 GLN A C 1
ATOM 534 O O . GLN A 1 71 ? 14.528 4.191 -7.554 1.00 75.31 71 GLN A O 1
ATOM 539 N N . LEU A 1 72 ? 12.975 3.016 -8.705 1.00 74.12 72 LEU A N 1
ATOM 540 C CA . LEU A 1 72 ? 12.423 2.204 -7.619 1.00 74.12 72 LEU A CA 1
ATOM 541 C C . LEU A 1 72 ? 11.947 3.037 -6.420 1.00 74.12 72 LEU A C 1
ATOM 543 O O . LEU A 1 72 ? 11.917 2.550 -5.284 1.00 74.12 72 LEU A O 1
ATOM 547 N N . LYS A 1 73 ? 11.556 4.296 -6.648 1.00 79.25 73 LYS A N 1
ATOM 548 C CA . LYS A 1 73 ? 11.021 5.134 -5.582 1.00 79.25 73 LYS A CA 1
ATOM 549 C C . LYS A 1 73 ? 9.610 4.686 -5.257 1.00 79.25 73 LYS A C 1
ATOM 551 O O . LYS A 1 73 ? 8.771 4.425 -6.116 1.00 79.25 73 LYS A O 1
ATOM 556 N N . LEU A 1 74 ? 9.338 4.654 -3.961 1.00 82.38 74 LEU A N 1
ATOM 557 C CA . LEU A 1 74 ? 8.042 4.270 -3.426 1.00 82.38 74 LEU A CA 1
ATOM 558 C C . LEU A 1 74 ? 7.162 5.496 -3.118 1.00 82.38 74 LEU A C 1
ATOM 560 O O . LEU A 1 74 ? 6.097 5.341 -2.538 1.00 82.38 74 LEU A O 1
ATOM 564 N N . GLU A 1 75 ? 7.579 6.713 -3.489 1.00 85.44 75 GLU A N 1
ATOM 565 C CA . GLU A 1 75 ? 6.943 7.985 -3.096 1.00 85.44 75 GLU A CA 1
ATOM 566 C C . GLU A 1 75 ? 5.436 8.023 -3.411 1.00 85.44 75 GLU A C 1
ATOM 568 O O . GLU A 1 75 ? 4.619 8.278 -2.521 1.00 85.44 75 GLU A O 1
ATOM 573 N N . HIS A 1 76 ? 5.048 7.688 -4.646 1.00 82.62 76 HIS A N 1
ATOM 574 C CA . HIS A 1 76 ? 3.642 7.647 -5.060 1.00 82.62 76 HIS A CA 1
ATOM 575 C C . HIS A 1 76 ? 2.834 6.591 -4.282 1.00 82.62 76 HIS A C 1
ATOM 577 O O . HIS A 1 76 ? 1.716 6.858 -3.839 1.00 82.62 76 HIS A O 1
ATOM 583 N N . TYR A 1 77 ? 3.407 5.403 -4.059 1.00 86.12 77 TYR A N 1
ATOM 584 C CA . TYR A 1 77 ? 2.762 4.345 -3.280 1.00 86.12 77 TYR A CA 1
ATOM 585 C C . TYR A 1 77 ? 2.629 4.717 -1.799 1.00 86.12 77 TYR A C 1
ATOM 587 O O . TYR A 1 77 ? 1.547 4.568 -1.239 1.00 86.12 77 TYR A O 1
ATOM 595 N N . LEU A 1 78 ? 3.681 5.252 -1.174 1.00 89.06 78 LEU A N 1
ATOM 596 C CA . LEU A 1 78 ? 3.660 5.709 0.217 1.00 89.06 78 LEU A CA 1
ATOM 597 C C . LEU A 1 78 ? 2.626 6.817 0.417 1.00 89.06 78 LEU A C 1
ATOM 599 O O . LEU A 1 78 ? 1.871 6.767 1.381 1.00 89.06 78 LEU A O 1
ATOM 603 N N . THR A 1 79 ? 2.528 7.759 -0.523 1.00 91.44 79 THR A N 1
ATOM 604 C CA . THR A 1 79 ? 1.503 8.814 -0.510 1.00 91.44 79 THR A CA 1
ATOM 605 C C . THR A 1 79 ? 0.096 8.220 -0.617 1.00 91.44 79 THR A C 1
ATOM 607 O O . THR A 1 79 ? -0.788 8.569 0.166 1.00 91.44 79 THR A O 1
ATOM 610 N N . ALA A 1 80 ? -0.118 7.277 -1.541 1.00 90.06 80 ALA A N 1
ATOM 611 C CA . ALA A 1 80 ? -1.409 6.617 -1.727 1.00 90.06 80 ALA A CA 1
ATOM 612 C C . ALA A 1 80 ? -1.820 5.751 -0.520 1.00 90.06 80 ALA A C 1
ATOM 614 O O . ALA A 1 80 ? -2.990 5.763 -0.133 1.00 90.06 80 ALA A O 1
ATOM 615 N N . VAL A 1 81 ? -0.881 5.022 0.091 1.00 90.75 81 VAL A N 1
ATOM 616 C CA . VAL A 1 81 ? -1.117 4.230 1.307 1.00 90.75 81 VAL A CA 1
ATOM 617 C C . VAL A 1 81 ? -1.393 5.150 2.489 1.00 90.75 81 VAL A C 1
ATOM 619 O O . VAL A 1 81 ? -2.452 5.025 3.092 1.00 90.75 81 VAL A O 1
ATOM 622 N N . ALA A 1 82 ? -0.525 6.125 2.769 1.00 92.81 82 ALA A N 1
ATOM 623 C CA . ALA A 1 82 ? -0.705 7.058 3.880 1.00 92.81 82 ALA A CA 1
ATOM 624 C C . ALA A 1 82 ? -2.034 7.825 3.783 1.00 92.81 82 ALA A C 1
ATOM 626 O O . ALA A 1 82 ? -2.742 7.948 4.781 1.00 92.81 82 ALA A O 1
ATOM 627 N N . GLY A 1 83 ? -2.422 8.271 2.582 1.00 94.81 83 GLY A N 1
ATOM 628 C CA . GLY A 1 83 ? -3.717 8.915 2.346 1.00 94.81 83 GLY A CA 1
ATOM 629 C C . GLY A 1 83 ? -4.912 7.993 2.620 1.00 94.81 83 GLY A C 1
ATOM 630 O O . GLY A 1 83 ? -5.878 8.413 3.259 1.00 94.81 83 GLY A O 1
ATOM 631 N N . ARG A 1 84 ? -4.843 6.720 2.201 1.00 93.75 84 ARG A N 1
ATOM 632 C CA . ARG A 1 84 ? -5.883 5.714 2.490 1.00 93.75 84 ARG A CA 1
ATOM 633 C C . ARG A 1 84 ? -5.962 5.390 3.980 1.00 93.75 84 ARG A C 1
ATOM 635 O O . ARG A 1 84 ? -7.055 5.437 4.536 1.00 93.75 84 ARG A O 1
ATOM 642 N N . THR A 1 85 ? -4.827 5.147 4.634 1.00 93.44 85 THR A N 1
ATOM 643 C CA . THR A 1 85 ? -4.756 4.888 6.078 1.00 93.44 85 THR A CA 1
ATOM 644 C C . THR A 1 85 ? -5.285 6.078 6.876 1.00 93.44 85 THR A C 1
ATOM 646 O O . THR A 1 85 ? -6.075 5.887 7.796 1.00 93.44 85 THR A O 1
ATOM 649 N N . PHE A 1 86 ? -4.944 7.314 6.496 1.00 94.81 86 PHE A N 1
ATOM 650 C CA . PHE A 1 86 ? -5.488 8.517 7.129 1.00 94.81 86 PHE A CA 1
ATOM 651 C C . PHE A 1 86 ? -7.013 8.609 6.976 1.00 94.81 86 PHE A C 1
ATOM 653 O O . PHE A 1 86 ? -7.712 8.846 7.960 1.00 94.81 86 PHE A O 1
ATOM 660 N N . ALA A 1 87 ? -7.548 8.357 5.776 1.00 95.94 87 ALA A N 1
ATOM 661 C CA . ALA A 1 87 ? -8.993 8.319 5.552 1.00 95.94 87 ALA A CA 1
ATOM 662 C C . ALA A 1 87 ? -9.683 7.217 6.381 1.00 95.94 87 ALA A C 1
ATOM 664 O O . ALA A 1 87 ? -10.736 7.460 6.967 1.00 95.94 87 ALA A O 1
ATOM 665 N N . GLN A 1 88 ? -9.079 6.031 6.498 1.00 95.00 88 GLN A N 1
ATOM 666 C CA . GLN A 1 88 ? -9.599 4.941 7.330 1.00 95.00 88 GLN A CA 1
ATOM 667 C C . GLN A 1 88 ? -9.577 5.297 8.825 1.00 95.00 88 GLN A C 1
ATOM 669 O O . GLN A 1 88 ? -10.584 5.116 9.503 1.00 95.00 88 GLN A O 1
ATOM 674 N N . VAL A 1 89 ? -8.486 5.876 9.340 1.00 94.38 89 VAL A N 1
ATOM 675 C CA . VAL A 1 89 ? -8.403 6.362 10.731 1.00 94.38 89 VAL A CA 1
ATOM 676 C C . VAL A 1 89 ? -9.428 7.470 10.993 1.00 94.38 89 VAL A C 1
ATOM 678 O O . VAL A 1 89 ? -10.054 7.493 12.053 1.00 94.38 89 VAL A O 1
ATOM 681 N N . HIS A 1 90 ? -9.666 8.356 10.023 1.00 95.44 90 HIS A N 1
ATOM 682 C CA . HIS A 1 90 ? -10.711 9.375 10.111 1.00 95.44 90 HIS A CA 1
ATOM 683 C C . HIS A 1 90 ? -12.114 8.751 10.200 1.00 95.44 90 HIS A C 1
ATOM 685 O O . HIS A 1 90 ? -12.907 9.158 11.048 1.00 95.44 90 HIS A O 1
ATOM 691 N N . LEU A 1 91 ? -12.410 7.715 9.404 1.00 94.88 91 LEU A N 1
ATOM 692 C CA . LEU A 1 91 ? -13.663 6.956 9.510 1.00 94.88 91 LEU A CA 1
ATOM 693 C C . LEU A 1 91 ? -13.808 6.267 10.876 1.00 94.88 91 LEU A C 1
ATOM 695 O O . LEU A 1 91 ? -14.872 6.356 11.482 1.00 94.88 91 LEU A O 1
ATOM 699 N N . VAL A 1 92 ? -12.744 5.655 11.408 1.00 94.94 92 VAL A N 1
ATOM 700 C CA . VAL A 1 92 ? -12.750 5.069 12.762 1.00 94.94 92 VAL A CA 1
ATOM 701 C C . VAL A 1 92 ? -13.007 6.139 13.830 1.00 94.94 92 VAL A C 1
ATOM 703 O O . VAL A 1 92 ? -13.764 5.898 14.768 1.00 94.94 92 VAL A O 1
ATOM 706 N N . HIS A 1 93 ? -12.475 7.354 13.669 1.00 93.75 93 HIS A N 1
ATOM 707 C CA . HIS A 1 93 ? -12.781 8.468 14.569 1.00 93.75 93 HIS A CA 1
ATOM 708 C C . HIS A 1 93 ? -14.272 8.854 14.548 1.00 93.75 93 HIS A C 1
ATOM 710 O O . HIS A 1 93 ? -14.844 9.112 15.607 1.00 93.75 93 HIS A O 1
ATOM 716 N N . HIS A 1 94 ? -14.923 8.834 13.378 1.00 95.56 94 HIS A N 1
ATOM 717 C CA . HIS A 1 94 ? -16.370 9.077 13.252 1.00 95.56 94 HIS A CA 1
ATOM 718 C C . HIS A 1 94 ? -17.242 7.987 13.885 1.00 95.56 94 HIS A C 1
ATOM 720 O O . HIS A 1 94 ? -18.393 8.263 14.214 1.00 95.56 94 HIS A O 1
ATOM 726 N N . LEU A 1 95 ? -16.719 6.775 14.110 1.00 94.00 95 LEU A N 1
ATOM 727 C CA . LEU A 1 95 ? -17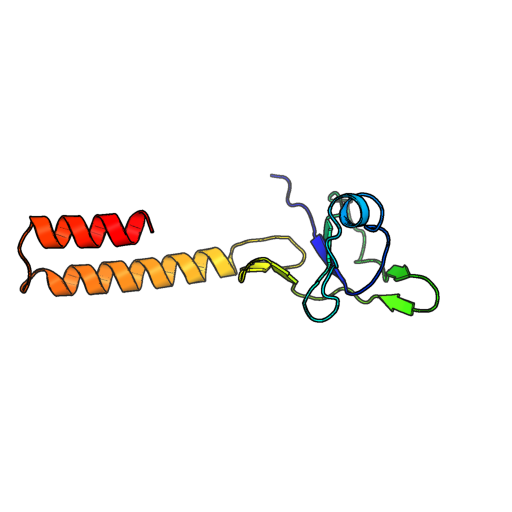.440 5.723 14.840 1.00 94.00 95 LEU A CA 1
ATOM 728 C C . LEU A 1 95 ? -17.509 5.984 16.351 1.00 94.00 95 LEU A C 1
ATOM 730 O O . LEU A 1 95 ? -18.391 5.443 17.013 1.00 94.00 95 LEU A O 1
ATOM 734 N N . ARG A 1 96 ? -16.628 6.828 16.907 1.00 94.06 96 ARG A N 1
ATOM 735 C CA . ARG A 1 96 ? -16.499 7.082 18.355 1.00 94.06 96 ARG A CA 1
ATOM 736 C C . ARG A 1 96 ? -17.806 7.423 19.105 1.00 94.06 96 ARG A C 1
ATOM 738 O O . ARG A 1 96 ? -17.894 7.028 20.263 1.00 94.06 96 ARG A O 1
ATOM 745 N N . PRO A 1 97 ? -18.808 8.126 18.536 1.00 96.25 97 PRO A N 1
ATOM 746 C CA . PRO A 1 97 ? -20.092 8.359 19.211 1.00 96.25 97 PRO A CA 1
ATOM 747 C C . PRO A 1 97 ? -21.015 7.129 19.273 1.00 96.25 97 PRO A C 1
ATOM 749 O O . PRO A 1 97 ? -21.999 7.157 20.005 1.00 96.25 97 PRO A O 1
ATOM 752 N N . TYR A 1 98 ? -20.733 6.086 18.485 1.00 95.44 98 TYR A N 1
ATOM 753 C CA . TYR A 1 98 ? -21.629 4.950 18.230 1.00 95.44 98 TYR A CA 1
ATOM 754 C C . TYR A 1 98 ? -21.112 3.608 18.767 1.00 95.44 98 TYR A C 1
ATOM 756 O O . TYR A 1 98 ? -21.864 2.636 18.783 1.00 95.44 98 TYR A O 1
ATOM 764 N N . VAL A 1 99 ? -19.844 3.535 19.184 1.00 94.94 99 VAL A N 1
ATOM 765 C CA . VAL A 1 99 ? -19.213 2.320 19.722 1.00 94.94 99 VAL A CA 1
ATOM 766 C C . VAL A 1 99 ? -18.562 2.594 21.073 1.00 94.94 99 VAL A C 1
ATOM 768 O O . VAL A 1 99 ? -18.151 3.718 21.366 1.00 94.94 99 VAL A O 1
ATOM 771 N N . ASP A 1 100 ? -18.450 1.560 21.902 1.00 95.69 100 ASP A N 1
ATOM 772 C CA . ASP A 1 100 ? -17.724 1.642 23.162 1.00 95.69 100 ASP A CA 1
ATOM 773 C C . ASP A 1 100 ? -16.197 1.645 22.941 1.00 95.69 100 ASP A C 1
ATOM 775 O O . ASP A 1 100 ? -15.679 1.462 21.833 1.00 95.69 100 ASP A O 1
ATOM 779 N N . ARG A 1 101 ? -15.454 1.867 24.028 1.00 94.88 101 ARG A N 1
ATOM 780 C CA . ARG A 1 101 ? -13.996 1.998 23.991 1.00 94.88 101 ARG A CA 1
ATOM 781 C C . ARG A 1 101 ? -13.295 0.724 23.512 1.00 94.88 101 ARG A C 1
ATOM 783 O O . ARG A 1 101 ? -12.309 0.839 22.786 1.00 94.88 101 ARG A O 1
ATOM 790 N N . GLU A 1 102 ? -13.772 -0.456 23.896 1.00 96.38 102 GLU A N 1
ATOM 791 C CA . GLU A 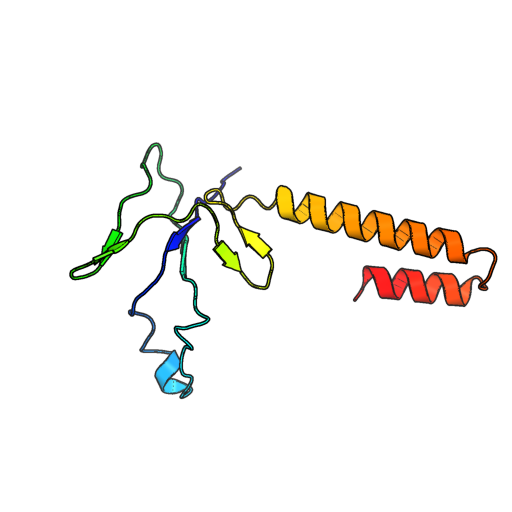1 102 ? -13.096 -1.716 23.582 1.00 96.38 102 GLU A CA 1
ATOM 792 C C . GLU A 1 102 ? -13.364 -2.137 22.133 1.00 96.38 102 GLU A C 1
ATOM 794 O O . GLU A 1 102 ? -12.438 -2.557 21.432 1.00 96.38 102 GLU A O 1
ATOM 799 N N . ALA A 1 103 ? -14.578 -1.910 21.616 1.00 94.62 103 ALA A N 1
ATOM 800 C CA . ALA A 1 103 ? -14.848 -2.029 20.183 1.00 94.62 103 ALA A CA 1
ATOM 801 C C . ALA A 1 103 ? -13.994 -1.054 19.350 1.00 94.62 103 ALA A C 1
ATOM 803 O O . ALA A 1 103 ? -13.395 -1.461 18.352 1.00 94.62 103 ALA A O 1
ATOM 804 N N . LEU A 1 104 ? -13.863 0.211 19.774 1.00 95.44 104 LEU A N 1
ATOM 805 C CA . LEU A 1 104 ? -13.035 1.200 19.072 1.00 95.44 104 LEU A CA 1
ATOM 806 C C . LEU A 1 104 ? -11.547 0.809 19.055 1.00 95.44 104 LEU A C 1
ATOM 808 O O . LEU A 1 104 ? -10.887 0.940 18.021 1.00 95.44 104 LEU A O 1
ATOM 812 N N . LEU A 1 105 ? -11.023 0.297 20.174 1.00 94.75 105 LEU A N 1
ATOM 813 C CA . LEU A 1 105 ? -9.664 -0.246 20.257 1.00 94.75 105 LEU A CA 1
ATOM 814 C C . LEU A 1 105 ? -9.479 -1.453 19.333 1.00 94.75 105 LEU A C 1
ATOM 816 O O . LEU A 1 105 ? -8.488 -1.510 18.609 1.00 94.75 105 LEU A O 1
ATOM 820 N N . THR A 1 106 ? -10.448 -2.369 19.306 1.00 95.50 106 THR A N 1
ATOM 821 C CA . THR A 1 106 ? -10.420 -3.569 18.456 1.00 95.50 106 THR A CA 1
ATOM 822 C C . THR A 1 106 ? -10.382 -3.199 16.972 1.00 95.50 106 THR A C 1
ATOM 824 O O . THR A 1 106 ? -9.538 -3.703 16.233 1.00 95.50 106 THR A O 1
ATOM 827 N N . VAL A 1 107 ? -11.236 -2.265 16.536 1.00 94.69 107 VAL A N 1
ATOM 828 C CA . VAL A 1 107 ? -11.267 -1.770 15.148 1.00 94.69 107 VAL A CA 1
ATOM 829 C C . VAL A 1 107 ? -9.972 -1.034 14.787 1.00 94.69 107 VAL A C 1
ATOM 831 O O . VAL A 1 107 ? -9.433 -1.242 13.701 1.00 94.69 107 VAL A O 1
ATOM 834 N N . THR A 1 108 ? -9.437 -0.214 15.697 1.00 94.12 108 THR A N 1
ATOM 835 C CA . THR A 1 108 ? -8.172 0.509 15.474 1.00 94.12 108 THR A CA 1
ATOM 836 C C . THR A 1 108 ? -6.988 -0.452 15.366 1.00 94.12 108 THR A C 1
ATOM 838 O O . THR A 1 108 ? -6.159 -0.300 14.474 1.00 94.12 108 THR A O 1
ATOM 841 N N . HIS A 1 109 ? -6.915 -1.460 16.241 1.00 94.00 109 HIS A N 1
ATOM 842 C CA . HIS A 1 109 ? -5.876 -2.486 16.188 1.00 94.00 109 HIS A CA 1
ATOM 843 C C . HIS A 1 109 ? -5.965 -3.275 14.881 1.00 94.00 109 HIS A C 1
ATOM 845 O O . HIS A 1 109 ? -4.967 -3.384 14.174 1.00 94.00 109 HIS A O 1
ATOM 851 N N . ALA A 1 110 ? -7.156 -3.771 14.528 1.00 93.88 110 ALA A N 1
ATOM 852 C CA . ALA A 1 110 ? -7.375 -4.510 13.290 1.00 93.88 110 ALA A CA 1
ATOM 853 C C . ALA A 1 110 ? -6.922 -3.709 12.058 1.00 93.88 110 ALA A C 1
ATOM 855 O O . ALA A 1 110 ? -6.199 -4.252 11.236 1.00 93.88 110 ALA A O 1
ATOM 856 N N . LEU A 1 111 ? -7.259 -2.415 11.979 1.00 92.81 111 LEU A N 1
ATOM 857 C CA . LEU A 1 111 ? -6.855 -1.527 10.881 1.00 92.81 111 LEU A CA 1
ATOM 858 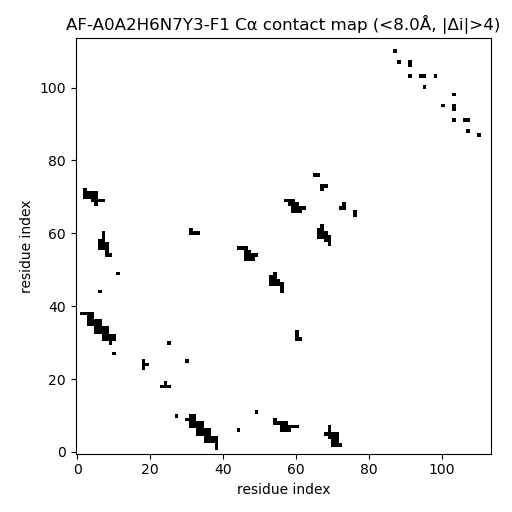C C . LEU A 1 111 ? -5.329 -1.336 10.752 1.00 92.81 111 LEU A C 1
ATOM 860 O O . LEU A 1 111 ? -4.843 -1.061 9.658 1.00 92.81 111 LEU A O 1
ATOM 864 N N . VAL A 1 112 ? -4.579 -1.430 11.853 1.00 90.12 112 VAL A N 1
ATOM 865 C CA . VAL A 1 112 ? -3.118 -1.225 11.863 1.00 90.12 112 VAL A CA 1
ATOM 866 C C . VAL A 1 112 ? -2.348 -2.530 11.635 1.00 90.12 112 VAL A C 1
ATOM 868 O O . VAL A 1 112 ? -1.225 -2.486 11.137 1.00 90.12 112 VAL A O 1
ATOM 871 N N . THR A 1 113 ? -2.922 -3.684 11.993 1.00 89.94 113 THR A N 1
ATOM 872 C CA . THR A 1 113 ? -2.237 -4.990 11.937 1.00 89.94 113 THR A CA 1
ATOM 873 C C . THR A 1 113 ? -2.689 -5.925 10.810 1.00 89.94 113 THR A C 1
ATOM 875 O O . THR A 1 113 ? -2.149 -7.027 10.725 1.00 89.94 113 THR A O 1
ATOM 878 N N . SER A 1 114 ? -3.693 -5.548 10.008 1.00 66.25 114 SER A N 1
ATOM 879 C CA . SER A 1 114 ? -4.241 -6.349 8.893 1.00 66.25 114 SER A CA 1
ATOM 880 C C . SER A 1 114 ? -3.426 -6.274 7.605 1.00 66.25 114 SER A C 1
ATOM 882 O O . SER A 1 114 ? -3.134 -5.124 7.203 1.00 66.25 114 SER A O 1
#

Solvent-accessible surface area (backbone atoms only — not comparable to full-atom values): 7139 Å² total; per-residue (Å²): 136,85,68,48,33,28,45,19,41,72,86,86,74,95,69,54,78,70,34,57,79,71,70,54,78,85,54,74,97,74,54,79,42,75,48,73,44,78,71,59,91,87,68,72,85,71,68,45,70,60,85,97,42,76,38,63,75,39,76,56,37,78,57,97,82,43,70,33,35,43,58,55,54,54,63,72,52,52,51,55,48,52,53,50,52,50,53,50,52,52,53,56,57,70,43,55,90,79,49,57,72,66,59,50,50,51,54,53,50,48,72,74,73,109

pLDDT: mean 72.13, std 18.48, range [33.38, 96.38]

Sequence (114 aa):
MLGGQGVPCQASPCLRDTSLVNRLRLNPDKTEWLWMLPPKDGIDCPVLALGEGNLLPSEQARNLGVLLDPQLKLEHYLTAVAGRTFAQVHLVHHLRPYVDREALLTVTHALVTS

Foldseek 3Di:
DFQWFKFKWADDDPPPPPCVVVVHDDDSVPDIDIHTDGDDPPDDPDQDDDDPDTIDTDQWDQDPNQTAGRSRDCVVVCVVVVVVLVVLVVVLVVCVVPDDPVVSVVSVVVSVPD

Secondary structure (DSSP, 8-state):
--PPEEEEE----S-HHHHHHTTPPP-GGG--EEEEEP--TT-----EEETTEEEPPPS-EEETTEEEPTT---HHHHHHHHHHHHHHHHHHHHHTTTS-HHHHHHHHHHHHH-